Protein AF-A0A2D4J3Q6-F1 (afdb_monomer)

InterPro domains:
  IPR058856 ASCC3-like, N-terminal domain [PF26582] (4-109)

Secondary structure (DSSP, 8-state):
-----HHHHHHHHT-SS----GGGHHHHHHHHHHHHHHHHHT-SS-HHHHHHHHHHHS-HHHHHHHHHHHHHHHHHHHHHH-GGG-HHHHHHHHHHHHHHHTT-SS-S--

Structure (mmCIF, N/CA/C/O backbone):
data_AF-A0A2D4J3Q6-F1
#
_entry.id   AF-A0A2D4J3Q6-F1
#
loop_
_atom_site.group_PDB
_atom_site.id
_atom_site.type_symbol
_atom_site.label_atom_id
_atom_site.label_alt_id
_atom_site.label_comp_id
_atom_site.label_asym_id
_atom_site.label_entity_id
_atom_site.label_seq_id
_atom_site.pdbx_PDB_ins_code
_atom_site.Cartn_x
_atom_site.Cartn_y
_atom_site.Cartn_z
_atom_site.occupancy
_atom_site.B_iso_or_equiv
_atom_site.auth_seq_id
_atom_site.auth_comp_id
_atom_site.auth_asym_id
_atom_site.auth_atom_id
_atom_site.pdbx_PDB_model_num
ATOM 1 N N . MET A 1 1 ? 13.797 -13.763 -30.631 1.00 52.12 1 MET A N 1
ATOM 2 C CA . MET A 1 1 ? 12.840 -13.792 -31.764 1.00 52.12 1 MET A CA 1
ATOM 3 C C . MET A 1 1 ? 13.620 -13.971 -33.069 1.00 52.12 1 MET A C 1
ATOM 5 O O . MET A 1 1 ? 14.039 -12.976 -33.633 1.00 52.12 1 MET A O 1
ATOM 9 N N . ALA A 1 2 ? 13.887 -15.197 -33.530 1.00 64.31 2 ALA A N 1
ATOM 10 C CA . ALA A 1 2 ? 14.776 -15.431 -34.688 1.00 64.31 2 ALA A CA 1
ATOM 11 C C . ALA A 1 2 ? 14.151 -16.336 -35.766 1.00 64.31 2 ALA A C 1
ATOM 13 O O . ALA A 1 2 ? 14.836 -17.123 -36.409 1.00 64.31 2 ALA A O 1
ATOM 14 N N . LEU A 1 3 ? 12.830 -16.258 -35.946 1.00 79.19 3 LEU A N 1
ATOM 15 C CA . LEU A 1 3 ? 12.155 -16.969 -37.031 1.00 79.19 3 LEU A CA 1
ATOM 16 C C . LEU A 1 3 ? 12.108 -16.062 -38.268 1.00 79.19 3 LEU A C 1
ATOM 18 O O . LEU A 1 3 ? 11.685 -14.909 -38.136 1.00 79.19 3 LEU A O 1
ATOM 22 N N . PRO A 1 4 ? 12.502 -16.546 -39.459 1.00 78.31 4 PRO A N 1
ATOM 23 C CA . PRO A 1 4 ? 12.413 -15.761 -40.680 1.00 78.31 4 PRO A CA 1
ATOM 24 C C . PRO A 1 4 ? 10.938 -15.547 -41.035 1.00 78.31 4 PRO A C 1
ATOM 26 O O . PRO A 1 4 ? 10.230 -16.471 -41.432 1.00 78.31 4 PRO A O 1
ATOM 29 N N . ARG A 1 5 ? 10.451 -14.314 -40.858 1.00 81.19 5 ARG A N 1
ATOM 30 C CA . ARG A 1 5 ? 9.087 -13.912 -41.224 1.00 81.19 5 ARG A CA 1
ATOM 31 C C . ARG A 1 5 ? 9.151 -13.061 -42.484 1.00 81.19 5 ARG A C 1
ATOM 33 O O . ARG A 1 5 ? 9.890 -12.080 -42.518 1.00 81.19 5 ARG A O 1
ATOM 40 N N . LEU A 1 6 ? 8.322 -13.384 -43.478 1.00 78.75 6 LEU A N 1
ATOM 41 C CA . LEU A 1 6 ? 8.170 -12.591 -44.708 1.00 78.75 6 LEU A CA 1
ATOM 42 C C . LEU A 1 6 ? 7.896 -11.107 -44.399 1.00 78.75 6 LEU A C 1
ATOM 44 O O . LEU A 1 6 ? 8.461 -10.217 -45.029 1.00 78.75 6 LEU A O 1
ATOM 48 N N . THR A 1 7 ? 7.089 -10.846 -43.367 1.00 74.38 7 THR A N 1
ATOM 49 C CA . THR A 1 7 ? 6.779 -9.497 -42.871 1.00 74.38 7 THR A CA 1
ATOM 50 C C . THR A 1 7 ? 7.978 -8.781 -42.251 1.00 74.38 7 THR A C 1
ATOM 52 O O . THR A 1 7 ? 8.029 -7.557 -42.300 1.00 74.38 7 THR A O 1
ATOM 55 N N . GLY A 1 8 ? 8.948 -9.514 -41.695 1.00 73.12 8 GLY A N 1
ATOM 56 C CA . GLY A 1 8 ? 10.208 -8.953 -41.203 1.00 73.12 8 GLY A CA 1
ATOM 57 C C . GLY A 1 8 ? 11.106 -8.504 -42.353 1.00 73.12 8 GLY A C 1
ATOM 58 O O . GLY A 1 8 ? 11.572 -7.372 -42.351 1.00 73.12 8 GLY A O 1
ATOM 59 N N . ALA A 1 9 ? 11.257 -9.341 -43.384 1.00 77.69 9 ALA A N 1
ATOM 60 C CA . ALA A 1 9 ? 12.046 -8.999 -44.566 1.00 77.69 9 ALA A CA 1
ATOM 61 C C . ALA A 1 9 ? 11.472 -7.777 -45.308 1.00 77.69 9 ALA A C 1
ATOM 63 O O . ALA A 1 9 ? 12.195 -6.814 -45.544 1.00 77.69 9 ALA A O 1
ATOM 64 N N . LEU A 1 10 ? 10.162 -7.766 -45.605 1.00 72.44 10 LEU A N 1
ATOM 65 C CA . LEU A 1 10 ? 9.475 -6.625 -46.241 1.00 72.44 10 LEU A CA 1
ATOM 66 C C . LEU A 1 10 ? 9.669 -5.313 -45.464 1.00 72.44 10 LEU A C 1
ATOM 68 O O . LEU A 1 10 ? 9.863 -4.255 -46.060 1.00 72.44 10 LEU A O 1
ATOM 72 N N . ARG A 1 11 ? 9.648 -5.394 -44.130 1.00 73.19 11 ARG A N 1
ATOM 73 C CA . ARG A 1 11 ? 9.850 -4.254 -43.236 1.00 73.19 11 ARG A CA 1
ATOM 74 C C . ARG A 1 11 ? 11.286 -3.711 -43.301 1.00 73.19 11 ARG A C 1
ATOM 76 O O . ARG A 1 11 ? 11.452 -2.495 -43.350 1.00 73.19 11 ARG A O 1
ATOM 83 N N . SER A 1 12 ? 12.296 -4.583 -43.378 1.00 68.81 12 SER A N 1
ATOM 84 C CA . SER A 1 12 ? 13.707 -4.191 -43.534 1.00 68.81 12 SER A CA 1
ATOM 85 C C . SER A 1 12 ? 14.019 -3.603 -44.917 1.00 68.81 12 SER A C 1
ATOM 87 O O . SER A 1 12 ? 14.812 -2.672 -45.011 1.00 68.81 12 SER A O 1
ATOM 89 N N . PHE A 1 13 ? 13.380 -4.088 -45.989 1.00 74.44 13 PHE A N 1
ATOM 90 C CA . PHE A 1 13 ? 13.594 -3.559 -47.347 1.00 74.44 13 PHE A CA 1
ATOM 91 C C . PHE A 1 13 ? 13.032 -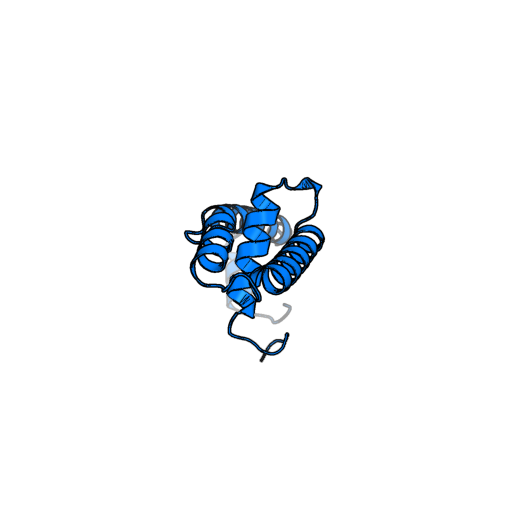2.148 -47.551 1.00 74.44 13 PHE A C 1
ATOM 93 O O . PHE A 1 13 ? 13.580 -1.378 -48.334 1.00 74.44 13 PHE A O 1
ATOM 100 N N . SER A 1 14 ? 11.935 -1.802 -46.874 1.00 66.19 14 SER A N 1
ATOM 101 C CA . SER A 1 14 ? 11.253 -0.527 -47.105 1.00 66.19 14 SER A CA 1
ATOM 102 C C . SER A 1 14 ? 11.888 0.662 -46.376 1.00 66.19 14 SER A C 1
ATOM 104 O O . SER A 1 14 ? 11.485 1.788 -46.643 1.00 66.19 14 SER A O 1
ATOM 106 N N . ASN A 1 15 ? 12.819 0.458 -45.437 1.00 55.22 15 ASN A N 1
ATOM 107 C CA . ASN A 1 15 ? 13.371 1.507 -44.558 1.00 55.22 15 ASN A CA 1
ATOM 108 C C . ASN A 1 15 ? 12.317 2.359 -43.797 1.00 55.22 15 ASN A C 1
ATOM 110 O O . ASN A 1 15 ? 12.659 3.374 -43.196 1.00 55.22 15 ASN A O 1
ATOM 114 N N . VAL A 1 16 ? 11.036 1.962 -43.807 1.00 55.66 16 VAL A N 1
ATOM 115 C CA . VAL A 1 16 ? 9.905 2.718 -43.224 1.00 55.66 16 VAL A CA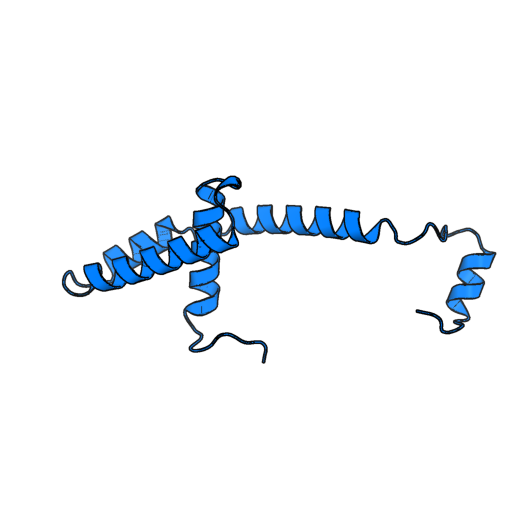 1
ATOM 116 C C . VAL A 1 16 ? 9.763 2.477 -41.719 1.00 55.66 16 VAL A C 1
ATOM 118 O O . VAL A 1 16 ? 9.153 3.274 -41.016 1.00 55.66 16 VAL A O 1
ATOM 121 N N . THR A 1 17 ? 10.393 1.438 -41.181 1.00 55.84 17 THR A N 1
ATOM 122 C CA . THR A 1 17 ? 10.590 1.317 -39.735 1.00 55.84 17 THR A CA 1
ATOM 123 C C . THR A 1 17 ? 12.045 0.994 -39.503 1.00 55.84 17 THR A C 1
ATOM 125 O O . THR A 1 17 ? 12.510 -0.089 -39.872 1.00 55.84 17 THR A O 1
ATOM 128 N N . LYS A 1 18 ? 12.760 1.952 -38.924 1.00 58.59 18 LYS A N 1
ATOM 129 C CA . LYS A 1 18 ? 14.122 1.739 -38.481 1.00 58.59 18 LYS A CA 1
ATOM 130 C C . LYS A 1 18 ? 14.109 0.560 -37.519 1.00 58.59 18 LYS A C 1
ATOM 132 O O . LYS A 1 18 ? 13.393 0.568 -36.523 1.00 58.59 18 LYS A O 1
ATOM 137 N N . GLN A 1 19 ? 14.890 -0.457 -37.839 1.00 55.78 19 GLN A N 1
ATOM 138 C CA . GLN A 1 19 ? 15.299 -1.479 -36.890 1.00 55.78 19 GLN A CA 1
ATOM 139 C C . GLN A 1 19 ? 16.337 -0.840 -35.950 1.00 55.78 19 GLN A C 1
ATOM 141 O O . GLN A 1 19 ? 17.469 -1.295 -35.868 1.00 55.78 19 GLN A O 1
ATOM 146 N N . GLU A 1 20 ? 15.989 0.299 -35.342 1.00 54.91 20 GLU A N 1
ATOM 147 C CA . GLU A 1 20 ? 16.689 0.787 -34.164 1.00 54.91 20 GLU A CA 1
ATOM 148 C C . GLU A 1 20 ? 16.389 -0.266 -33.102 1.00 54.91 20 GLU A C 1
ATOM 150 O O . GLU A 1 20 ? 15.233 -0.648 -32.895 1.00 54.91 20 GLU A O 1
ATOM 155 N N . ASP A 1 21 ? 17.453 -0.860 -32.568 1.00 55.59 21 ASP A N 1
ATOM 156 C CA . ASP A 1 21 ? 17.366 -1.888 -31.549 1.00 55.59 21 ASP A CA 1
ATOM 157 C C . ASP A 1 21 ? 16.341 -1.461 -30.499 1.00 55.59 21 ASP A C 1
ATOM 159 O O . ASP A 1 21 ? 16.374 -0.329 -30.016 1.00 55.59 21 ASP A O 1
ATOM 163 N N . TYR A 1 22 ? 15.455 -2.379 -30.109 1.00 54.16 22 TYR A N 1
ATOM 164 C CA . TYR A 1 22 ? 14.505 -2.222 -29.001 1.00 54.16 22 TYR A CA 1
ATOM 165 C C . TYR A 1 22 ? 15.214 -2.041 -27.634 1.00 54.16 22 TYR A C 1
ATOM 167 O O . TYR A 1 22 ? 14.691 -2.402 -26.591 1.00 54.16 22 TYR A O 1
ATOM 175 N N . SER A 1 23 ? 16.409 -1.450 -27.613 1.00 54.16 23 SER A N 1
ATOM 176 C CA . SER A 1 23 ? 17.054 -0.824 -26.464 1.00 54.16 23 SER A CA 1
ATOM 177 C C . SER A 1 23 ? 16.156 0.228 -25.791 1.00 54.16 23 SER A C 1
ATOM 179 O O . SER A 1 23 ? 16.390 0.578 -24.639 1.00 54.16 23 SER A O 1
ATOM 181 N N . GLU A 1 24 ? 15.128 0.720 -26.488 1.00 53.62 24 GLU A N 1
ATOM 182 C CA . GLU A 1 24 ? 14.074 1.601 -25.965 1.00 53.62 24 GLU A CA 1
ATOM 183 C C . GLU A 1 24 ? 13.044 0.865 -25.075 1.00 53.62 24 GLU A C 1
ATOM 185 O O . GLU A 1 24 ? 12.293 1.504 -24.344 1.00 53.62 24 GLU A O 1
ATOM 190 N N . GLU A 1 25 ? 13.036 -0.477 -25.051 1.00 58.53 25 GLU A N 1
ATOM 191 C CA . GLU A 1 25 ? 12.091 -1.281 -24.258 1.00 58.53 25 GLU A CA 1
ATOM 192 C C . GLU A 1 25 ? 12.235 -1.028 -22.747 1.00 58.53 25 GLU A C 1
ATOM 194 O O . GLU A 1 25 ? 11.239 -0.947 -22.032 1.00 58.53 25 GLU A O 1
ATOM 199 N N . SER A 1 26 ? 13.455 -0.829 -22.231 1.00 56.78 26 SER A N 1
ATOM 200 C CA . SER A 1 26 ? 13.652 -0.532 -20.805 1.00 56.78 26 SER A CA 1
ATOM 201 C C . SER A 1 26 ? 13.215 0.880 -20.410 1.00 56.78 26 SER A C 1
ATOM 203 O O . SER A 1 26 ? 12.727 1.063 -19.294 1.00 56.78 26 SER A O 1
ATOM 205 N N . ALA A 1 27 ? 13.378 1.865 -21.300 1.00 59.59 27 ALA A N 1
ATOM 206 C CA . ALA A 1 27 ? 12.936 3.238 -21.055 1.00 59.59 27 ALA A CA 1
ATOM 207 C C . ALA A 1 27 ? 11.401 3.312 -21.078 1.00 59.59 27 ALA A C 1
ATOM 209 O O . ALA A 1 27 ? 10.802 3.762 -20.106 1.00 59.59 27 ALA A O 1
ATOM 210 N N . ASP A 1 28 ? 10.772 2.706 -22.089 1.00 66.81 28 ASP A N 1
ATOM 211 C CA . ASP A 1 28 ? 9.312 2.585 -22.207 1.00 66.81 28 ASP A CA 1
ATOM 212 C C . ASP A 1 28 ? 8.689 1.842 -21.007 1.00 66.81 28 ASP A C 1
ATOM 214 O O . ASP A 1 28 ? 7.689 2.275 -20.434 1.00 66.81 28 ASP A O 1
ATOM 218 N N . ILE A 1 29 ? 9.303 0.747 -20.538 1.00 73.06 29 ILE A N 1
ATOM 219 C CA . ILE A 1 29 ? 8.836 0.049 -19.328 1.00 73.06 29 ILE A CA 1
ATOM 220 C C . ILE A 1 29 ? 8.972 0.931 -18.077 1.00 73.06 29 ILE A C 1
ATOM 222 O O . ILE A 1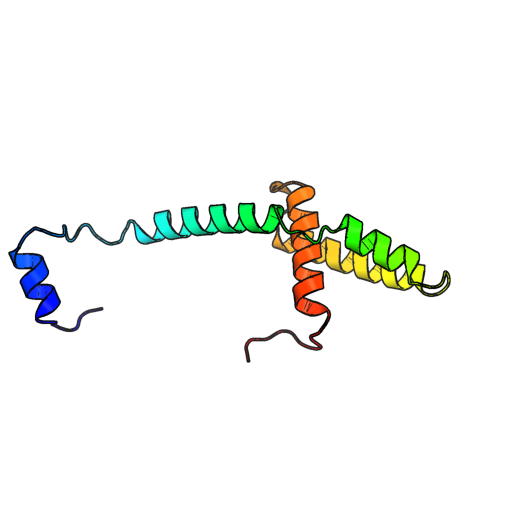 29 ? 8.129 0.847 -17.182 1.00 73.06 29 ILE A O 1
ATOM 226 N N . THR A 1 30 ? 10.020 1.750 -17.981 1.00 75.19 30 THR A N 1
ATOM 227 C CA . THR A 1 30 ? 10.245 2.630 -16.824 1.00 75.19 30 THR A CA 1
ATOM 228 C C . THR A 1 30 ? 9.212 3.752 -16.787 1.00 75.19 30 THR A C 1
ATOM 230 O O . THR A 1 30 ? 8.585 3.960 -15.748 1.00 75.19 30 THR A O 1
ATOM 233 N N . ASP A 1 31 ? 8.944 4.378 -17.931 1.00 75.06 31 ASP A N 1
ATOM 234 C CA . ASP A 1 31 ? 7.923 5.416 -18.056 1.00 75.06 31 ASP A CA 1
ATOM 235 C C . ASP A 1 31 ? 6.528 4.853 -17.753 1.00 75.06 31 ASP A C 1
ATOM 237 O O . ASP A 1 31 ? 5.792 5.405 -16.933 1.00 75.06 31 ASP A O 1
ATOM 241 N N . LYS A 1 32 ? 6.200 3.671 -18.296 1.00 77.69 32 LYS A N 1
ATOM 242 C CA . LYS A 1 32 ? 4.952 2.956 -17.977 1.00 77.69 32 LYS A CA 1
ATOM 243 C C . LYS A 1 32 ? 4.807 2.653 -16.487 1.00 77.69 32 LYS A C 1
ATOM 245 O O . LYS A 1 32 ? 3.709 2.775 -15.943 1.00 77.69 32 LYS A O 1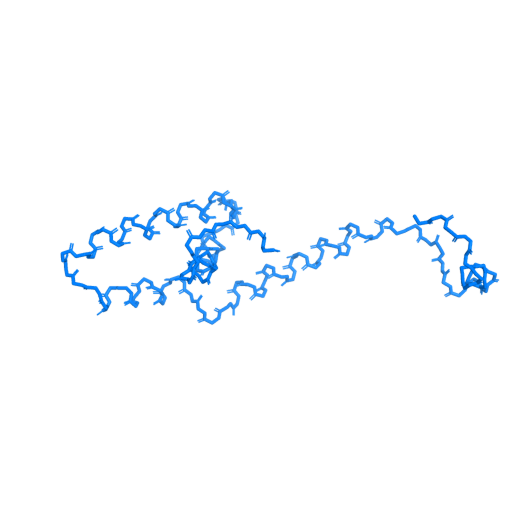
ATOM 250 N N . ARG A 1 33 ? 5.888 2.245 -15.813 1.00 78.38 33 ARG A N 1
ATOM 251 C CA . ARG A 1 33 ? 5.885 1.991 -14.360 1.00 78.38 33 ARG A CA 1
ATOM 252 C C . ARG A 1 33 ? 5.629 3.270 -13.566 1.00 78.38 33 ARG A C 1
ATOM 254 O O . ARG A 1 33 ? 4.850 3.221 -12.618 1.00 78.38 33 ARG A O 1
ATOM 261 N N . SER A 1 34 ? 6.221 4.390 -13.980 1.00 74.12 34 SER A N 1
ATOM 262 C CA . SER A 1 34 ? 6.002 5.699 -13.355 1.00 74.12 34 SER A CA 1
ATOM 263 C C . SER A 1 34 ? 4.537 6.136 -13.462 1.00 74.12 34 SER A C 1
ATOM 265 O O . SER A 1 34 ? 3.902 6.447 -12.457 1.00 74.12 34 SER A O 1
ATOM 267 N N . THR A 1 35 ? 3.939 6.051 -14.656 1.00 76.12 35 THR A N 1
ATOM 268 C CA . THR A 1 35 ? 2.522 6.412 -14.851 1.00 76.12 35 THR A CA 1
ATOM 269 C C . THR A 1 35 ? 1.577 5.543 -14.014 1.00 76.12 35 THR A C 1
ATOM 271 O O . THR A 1 35 ? 0.586 6.034 -13.477 1.00 76.12 35 THR A O 1
ATOM 274 N N . LEU A 1 36 ? 1.875 4.249 -13.864 1.00 74.56 36 LEU A N 1
ATOM 275 C CA . LEU A 1 36 ? 1.080 3.355 -13.016 1.00 74.56 36 LEU A CA 1
ATOM 276 C C . LEU A 1 36 ? 1.165 3.725 -11.531 1.00 74.56 36 LEU A C 1
ATOM 278 O O . LEU A 1 36 ? 0.155 3.642 -10.834 1.0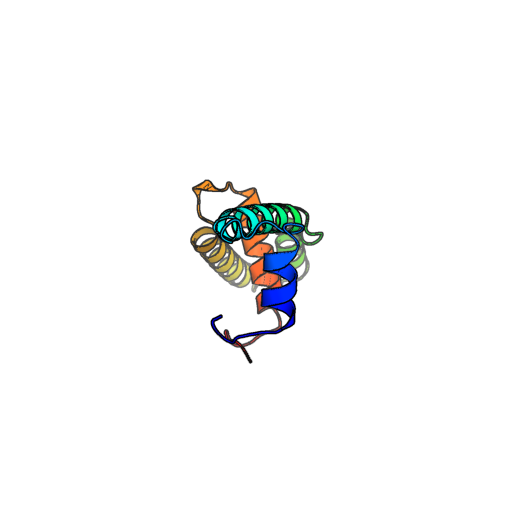0 74.56 36 LEU A O 1
ATOM 282 N N . GLN A 1 37 ? 2.338 4.144 -11.047 1.00 70.69 37 GLN A N 1
ATOM 283 C CA . GLN A 1 37 ? 2.497 4.632 -9.677 1.00 70.69 37 GLN A CA 1
ATOM 284 C C . GLN A 1 37 ? 1.617 5.862 -9.431 1.00 70.69 37 GLN A C 1
ATOM 286 O O . GLN A 1 37 ? 0.877 5.894 -8.450 1.00 70.69 37 GLN A O 1
ATOM 291 N N . GLU A 1 38 ? 1.632 6.834 -10.344 1.00 74.19 38 GLU A N 1
ATOM 292 C CA . GLU A 1 38 ? 0.790 8.032 -10.247 1.00 74.19 38 GLU A CA 1
ATOM 293 C C . GLU A 1 38 ? -0.706 7.690 -10.242 1.00 74.19 38 GLU A C 1
ATOM 295 O O . GLU A 1 38 ? -1.472 8.226 -9.441 1.00 74.19 38 GLU A O 1
ATOM 300 N N . GLN A 1 39 ? -1.144 6.763 -11.098 1.00 72.44 39 GLN A N 1
ATOM 301 C CA . GLN A 1 39 ? -2.535 6.302 -11.110 1.00 72.44 39 GLN A CA 1
ATOM 302 C C . GLN A 1 39 ? -2.933 5.611 -9.802 1.00 72.44 39 GLN A C 1
ATOM 304 O O . GLN A 1 39 ? -4.060 5.783 -9.339 1.00 72.44 39 GLN A O 1
ATOM 309 N N . LEU A 1 40 ? -2.020 4.850 -9.195 1.00 68.00 40 LEU A N 1
ATOM 310 C CA . LEU A 1 40 ? -2.270 4.165 -7.931 1.00 68.00 40 LEU A CA 1
ATOM 311 C C . LEU A 1 40 ? -2.387 5.150 -6.760 1.00 68.00 40 LEU A C 1
ATOM 313 O O . LEU A 1 40 ? -3.271 4.988 -5.919 1.00 68.00 40 LEU A O 1
ATOM 317 N N . CYS A 1 41 ? -1.552 6.193 -6.734 1.00 64.62 41 CYS A N 1
ATOM 318 C CA . CYS A 1 41 ? -1.649 7.277 -5.751 1.00 64.62 41 CYS A CA 1
ATOM 319 C C . CYS A 1 41 ? -2.999 8.011 -5.826 1.00 64.62 41 CYS A C 1
ATOM 321 O O . CYS A 1 41 ? -3.513 8.472 -4.811 1.00 64.62 41 CYS A O 1
ATOM 323 N N . ASN A 1 42 ? -3.613 8.064 -7.011 1.00 67.56 42 ASN A N 1
ATOM 324 C CA . ASN A 1 42 ? -4.905 8.712 -7.245 1.00 67.56 42 ASN A CA 1
ATOM 325 C C . ASN A 1 42 ? -6.121 7.796 -7.003 1.00 67.56 42 ASN A C 1
ATOM 327 O O . ASN A 1 42 ? -7.217 8.091 -7.480 1.00 67.56 42 ASN A O 1
ATOM 331 N N . SER A 1 43 ? -5.962 6.667 -6.305 1.00 69.44 43 SER A N 1
ATOM 332 C CA . SER A 1 43 ? -7.077 5.738 -6.099 1.00 69.44 43 SER A CA 1
ATOM 333 C C . SER A 1 43 ? -8.162 6.301 -5.165 1.00 69.44 43 SER A C 1
ATOM 335 O O . SER A 1 43 ? -7.877 6.941 -4.153 1.00 69.44 43 SER A O 1
ATOM 337 N N . ASP A 1 44 ? -9.429 5.996 -5.464 1.00 72.62 44 ASP A N 1
ATOM 338 C CA . ASP A 1 44 ? -10.585 6.464 -4.681 1.00 72.62 44 ASP A CA 1
ATOM 339 C C . ASP A 1 44 ? -10.607 5.944 -3.230 1.00 72.62 44 ASP A C 1
ATOM 341 O O . ASP A 1 44 ? -11.248 6.539 -2.349 1.00 72.62 44 ASP A O 1
ATOM 345 N N . LEU A 1 45 ? -9.925 4.823 -2.970 1.00 79.12 45 LEU A N 1
ATOM 346 C CA . LEU A 1 45 ? -9.845 4.171 -1.667 1.00 79.12 45 LEU A CA 1
ATOM 347 C C . LEU A 1 45 ? -8.513 4.519 -0.994 1.00 79.12 45 LEU A C 1
ATOM 349 O O . LEU A 1 45 ? -7.481 3.932 -1.302 1.00 79.12 45 LEU A O 1
ATOM 353 N N . THR A 1 46 ? -8.553 5.451 -0.045 1.00 87.81 46 THR A N 1
ATOM 354 C CA . THR A 1 46 ? -7.368 5.884 0.701 1.00 87.81 46 THR A CA 1
ATOM 355 C C . THR A 1 46 ? -7.223 5.139 2.024 1.00 87.81 46 THR A C 1
ATOM 357 O O . THR A 1 46 ? -8.211 4.693 2.616 1.00 87.81 46 THR A O 1
ATOM 360 N N . TRP A 1 47 ? -5.995 5.073 2.541 1.00 91.06 47 TRP A N 1
ATOM 361 C CA . TRP A 1 47 ? -5.689 4.394 3.804 1.00 91.06 47 TRP A CA 1
ATOM 362 C C . TRP A 1 47 ? -6.500 4.973 4.960 1.00 91.06 47 TRP A C 1
ATOM 364 O O . TRP A 1 47 ? -7.078 4.241 5.758 1.00 91.06 47 TRP A O 1
ATOM 374 N N . LYS A 1 48 ? -6.642 6.301 4.980 1.00 90.12 48 LYS A N 1
ATOM 375 C CA . LYS A 1 48 ? -7.467 7.021 5.955 1.00 90.12 48 LYS A CA 1
ATOM 376 C C . LYS A 1 48 ? -8.922 6.550 5.929 1.00 90.12 48 LYS A C 1
ATOM 378 O O . LYS A 1 48 ? -9.469 6.280 6.989 1.00 90.12 48 LYS A O 1
ATOM 383 N N . LYS A 1 49 ? -9.526 6.368 4.745 1.00 90.50 49 LYS A N 1
ATOM 384 C CA . LYS A 1 49 ? -10.897 5.837 4.627 1.00 90.50 49 LYS A CA 1
ATOM 385 C C . LYS A 1 49 ? -11.008 4.413 5.178 1.00 90.50 49 LYS A C 1
ATOM 387 O O . LYS A 1 49 ? -12.013 4.098 5.802 1.00 90.50 49 LYS A O 1
ATOM 392 N N . ILE A 1 50 ? -9.989 3.574 4.976 1.00 89.69 50 ILE A N 1
ATOM 393 C CA . ILE A 1 50 ? -9.958 2.201 5.506 1.00 89.69 50 ILE A CA 1
ATOM 394 C C . ILE A 1 50 ? -9.869 2.217 7.036 1.00 89.69 50 ILE A C 1
ATOM 396 O O . ILE A 1 50 ? -10.649 1.537 7.695 1.00 89.69 50 ILE A O 1
ATOM 400 N N . VAL A 1 51 ? -8.963 3.016 7.607 1.00 89.69 51 VAL A N 1
ATOM 401 C CA . VAL A 1 51 ? -8.810 3.127 9.067 1.00 89.69 51 VAL A CA 1
ATOM 402 C C . VAL A 1 51 ? -10.086 3.676 9.706 1.00 89.69 51 VAL A C 1
ATOM 404 O O . VAL A 1 51 ? -10.581 3.080 10.656 1.00 89.69 51 VAL A O 1
ATOM 407 N N . THR A 1 52 ? -10.674 4.740 9.146 1.00 90.94 52 THR A N 1
ATOM 408 C CA . THR A 1 52 ? -11.953 5.286 9.627 1.00 90.94 52 THR A CA 1
ATOM 409 C C . THR A 1 52 ? -13.075 4.254 9.538 1.00 90.94 52 THR A C 1
ATOM 411 O O . THR A 1 52 ? -13.811 4.076 10.502 1.00 90.94 52 THR A O 1
ATOM 414 N N . PHE A 1 53 ? -13.172 3.514 8.430 1.00 90.00 53 PHE A N 1
ATOM 415 C CA . PHE A 1 53 ? -14.155 2.441 8.289 1.00 90.00 53 PHE A CA 1
ATOM 416 C C . PHE A 1 53 ? -13.990 1.366 9.370 1.00 90.00 53 PHE A C 1
ATOM 418 O O . PHE A 1 53 ? -14.977 0.923 9.956 1.00 90.00 53 PHE A O 1
ATOM 425 N N . VAL A 1 54 ? -12.755 0.956 9.663 1.00 88.12 54 VAL A N 1
ATOM 426 C CA . VAL A 1 54 ? -12.477 -0.018 10.724 1.00 88.12 54 VAL A CA 1
ATOM 427 C C . VAL A 1 54 ? -12.861 0.539 12.092 1.00 88.12 54 VAL A C 1
ATOM 429 O O . VAL A 1 54 ? -13.545 -0.154 12.844 1.00 88.12 54 VAL A O 1
ATOM 432 N N . ASP A 1 55 ? -12.484 1.780 12.403 1.00 87.12 55 ASP A N 1
ATOM 433 C CA . ASP A 1 55 ? -12.808 2.425 13.680 1.00 87.12 55 ASP A CA 1
ATOM 434 C C . ASP A 1 55 ? -14.326 2.576 13.894 1.00 87.12 55 ASP A C 1
ATOM 436 O O . ASP A 1 55 ? -14.801 2.456 15.022 1.00 87.12 55 ASP A O 1
ATOM 440 N N . GLU A 1 56 ? -15.101 2.795 12.827 1.00 88.62 56 GLU A N 1
ATOM 441 C CA . GLU A 1 56 ? -16.565 2.910 12.882 1.00 88.62 56 GLU A CA 1
ATOM 442 C C . GLU A 1 56 ? -17.287 1.557 13.009 1.00 88.62 56 GLU A C 1
ATOM 444 O O . GLU A 1 56 ? -18.375 1.495 13.582 1.00 88.62 56 GLU A O 1
ATOM 449 N N . ASN A 1 57 ? -16.706 0.474 12.480 1.00 86.00 57 ASN A N 1
ATOM 450 C CA . ASN A 1 57 ? -17.376 -0.829 12.364 1.00 86.00 57 ASN A CA 1
ATOM 451 C C . ASN A 1 57 ? -16.875 -1.892 13.358 1.00 86.00 57 ASN A C 1
ATOM 453 O O . ASN A 1 57 ? -17.465 -2.971 13.432 1.00 86.00 57 ASN A O 1
ATOM 457 N N . THR A 1 58 ? -15.816 -1.627 14.130 1.00 83.00 58 THR A N 1
ATOM 458 C CA . THR A 1 58 ? -15.276 -2.584 15.114 1.00 83.00 58 THR A CA 1
ATOM 459 C C . THR A 1 58 ? -15.646 -2.231 16.553 1.00 83.00 58 THR A C 1
ATOM 461 O O . THR A 1 58 ? -15.696 -1.072 16.958 1.00 83.00 58 THR A O 1
ATOM 464 N N . SER A 1 59 ? -15.921 -3.257 17.365 1.00 81.31 59 SER A N 1
ATOM 465 C CA . SER A 1 59 ? -16.151 -3.083 18.800 1.00 81.31 59 SER A CA 1
ATOM 466 C C . SER A 1 59 ? -14.835 -2.767 19.520 1.00 81.31 59 SER A C 1
ATOM 468 O O . SER A 1 59 ? -13.765 -3.213 19.106 1.00 81.31 59 SER A O 1
ATOM 470 N N . LYS A 1 60 ? -14.901 -2.048 20.650 1.00 78.00 60 LYS A N 1
ATOM 471 C CA . LYS A 1 60 ? -13.715 -1.643 21.437 1.00 78.00 60 LYS A CA 1
ATOM 472 C C . LYS A 1 60 ? -12.799 -2.809 21.833 1.00 78.00 60 LYS A C 1
ATOM 474 O O . LYS A 1 60 ? -11.602 -2.613 22.008 1.00 78.00 60 LYS A O 1
ATOM 479 N N . GLU A 1 61 ? -13.362 -4.007 21.976 1.00 75.50 61 GLU A N 1
ATOM 480 C CA . GLU A 1 61 ? -12.632 -5.233 22.314 1.00 75.50 61 GLU A CA 1
ATOM 481 C C . GLU A 1 61 ? -11.791 -5.753 21.139 1.00 75.50 61 GLU A C 1
ATOM 483 O O . GLU A 1 61 ? -10.693 -6.262 21.343 1.00 75.50 61 GLU A O 1
ATOM 488 N N . GLN A 1 62 ? -12.274 -5.587 19.904 1.00 79.56 62 GLN A N 1
ATOM 489 C C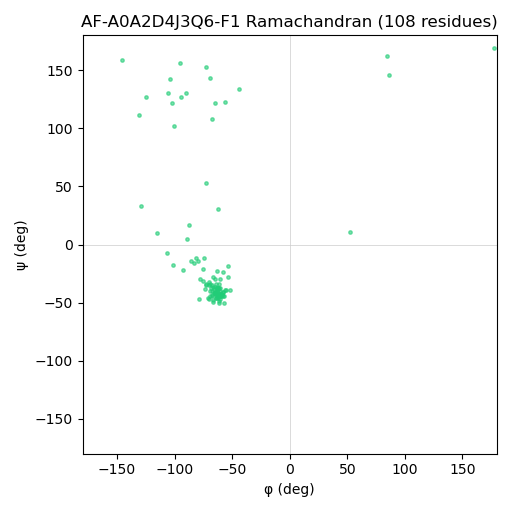A . GLN A 1 62 ? -11.584 -6.034 18.690 1.00 79.56 62 GLN A CA 1
ATOM 490 C C . GLN A 1 62 ? -10.705 -4.943 18.075 1.00 79.56 62 GLN A C 1
ATOM 492 O O . GLN A 1 62 ? -9.739 -5.250 17.379 1.00 79.56 62 GLN A O 1
ATOM 497 N N . GLN A 1 63 ? -10.987 -3.677 18.381 1.00 80.31 63 GLN A N 1
ATOM 498 C CA . GLN A 1 63 ? -10.297 -2.522 17.818 1.00 80.31 63 GLN A CA 1
ATOM 499 C C . GLN A 1 63 ? -8.776 -2.578 18.039 1.00 80.31 63 GLN A C 1
ATOM 501 O O . GLN A 1 63 ? -8.018 -2.265 17.126 1.00 80.31 63 GLN A O 1
ATOM 506 N N . GLN A 1 64 ? -8.309 -3.041 19.208 1.00 82.44 64 GLN A N 1
ATOM 507 C CA . GLN A 1 64 ? -6.871 -3.204 19.476 1.00 82.44 64 GLN A CA 1
ATOM 508 C C . GLN A 1 64 ? -6.212 -4.275 18.598 1.00 82.44 64 GLN A C 1
ATOM 510 O O . GLN A 1 64 ? -5.108 -4.054 18.101 1.00 82.44 64 GLN A O 1
ATOM 515 N N . SER A 1 65 ? -6.881 -5.414 18.397 1.00 87.50 65 SER A N 1
ATOM 516 C CA . SER A 1 65 ? -6.367 -6.497 17.552 1.00 87.50 65 SER A CA 1
ATOM 517 C C . SER A 1 65 ? -6.303 -6.048 16.096 1.00 87.50 65 SER A C 1
ATOM 519 O O . SER A 1 65 ? -5.251 -6.139 15.471 1.00 87.50 65 SER A O 1
ATOM 521 N N . VAL A 1 66 ? -7.395 -5.467 15.590 1.00 88.44 66 VAL A N 1
ATOM 522 C CA . VAL A 1 66 ? -7.485 -5.036 14.190 1.00 88.44 66 VAL A CA 1
ATOM 523 C C . VAL A 1 66 ? -6.515 -3.886 13.898 1.00 88.44 66 VAL A C 1
ATOM 525 O O . VAL A 1 66 ? -5.888 -3.871 12.842 1.00 88.44 66 VAL A O 1
ATOM 528 N N . HIS A 1 67 ? -6.297 -2.954 14.835 1.00 88.12 67 HIS A N 1
ATOM 529 C CA . HIS A 1 67 ? -5.233 -1.947 14.691 1.00 88.12 67 HIS A CA 1
ATOM 530 C C . HIS A 1 67 ? -3.831 -2.565 14.669 1.00 88.12 67 HIS A C 1
ATOM 532 O O . HIS A 1 67 ? -2.953 -2.057 13.972 1.00 88.12 67 HIS A O 1
ATOM 538 N N . GLY A 1 68 ? -3.602 -3.654 15.408 1.00 90.75 68 GLY A N 1
ATOM 539 C CA . GLY A 1 68 ? -2.358 -4.424 15.339 1.00 90.75 68 GLY A CA 1
ATOM 540 C C . GLY A 1 68 ? -2.122 -5.013 13.945 1.00 90.75 68 GLY A C 1
ATOM 54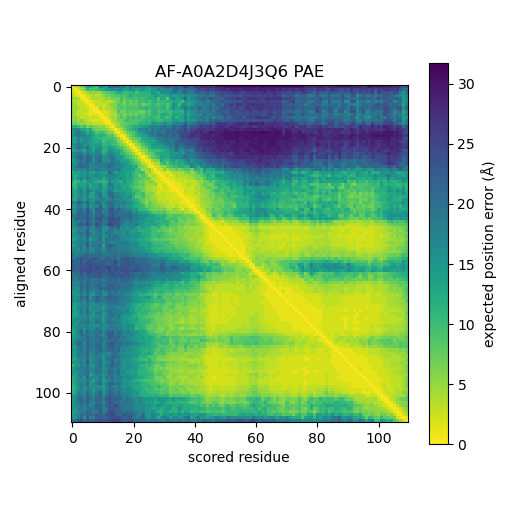1 O O . GLY A 1 68 ? -1.029 -4.871 13.385 1.00 90.75 68 GLY A O 1
ATOM 542 N N . ASP A 1 69 ? -3.167 -5.582 13.348 1.00 91.06 69 ASP A N 1
ATOM 543 C CA . ASP A 1 69 ? -3.120 -6.141 11.995 1.00 91.06 69 ASP A CA 1
ATOM 544 C C . ASP A 1 69 ? -2.933 -5.044 10.938 1.00 91.06 69 ASP A C 1
ATOM 546 O O . ASP A 1 69 ? -2.066 -5.161 10.070 1.00 91.06 69 ASP A O 1
ATOM 550 N N . LEU A 1 70 ? -3.650 -3.919 11.056 1.00 91.62 70 LEU A N 1
ATOM 551 C CA . LEU A 1 70 ? -3.481 -2.750 10.185 1.00 91.62 70 LEU A CA 1
ATOM 552 C C . LEU A 1 70 ? -2.064 -2.171 10.263 1.00 91.62 70 LEU A C 1
ATOM 554 O O . LEU A 1 70 ? -1.494 -1.805 9.237 1.00 91.62 70 LEU A O 1
ATOM 558 N N . ARG A 1 71 ? -1.456 -2.115 11.456 1.00 93.19 71 ARG A N 1
ATOM 559 C CA . ARG A 1 71 ? -0.052 -1.697 11.617 1.00 93.19 71 ARG A CA 1
ATOM 560 C C . ARG A 1 71 ? 0.911 -2.662 10.945 1.00 93.19 71 ARG A C 1
ATOM 562 O O . ARG A 1 71 ? 1.874 -2.220 10.321 1.00 93.19 71 ARG A O 1
ATOM 569 N N . THR A 1 72 ? 0.656 -3.961 11.060 1.00 93.88 72 THR A N 1
ATOM 570 C CA . THR A 1 72 ? 1.466 -4.993 10.404 1.00 93.88 72 THR A CA 1
ATOM 571 C C . THR A 1 72 ? 1.369 -4.867 8.884 1.00 93.88 72 THR A C 1
ATOM 573 O O . THR A 1 72 ? 2.392 -4.864 8.199 1.00 93.88 72 THR A O 1
ATOM 576 N N . LEU A 1 73 ? 0.161 -4.653 8.359 1.00 93.44 73 LEU A N 1
ATOM 577 C CA . LEU A 1 73 ? -0.083 -4.414 6.939 1.00 93.44 73 LEU A CA 1
ATOM 578 C C . LEU A 1 73 ? 0.612 -3.140 6.442 1.00 93.44 73 LEU A C 1
ATOM 580 O O . LEU A 1 73 ? 1.261 -3.151 5.398 1.00 93.44 73 LEU A O 1
ATOM 584 N N . PHE A 1 74 ? 0.534 -2.057 7.215 1.00 94.00 74 PHE A N 1
ATOM 585 C CA . PHE A 1 74 ? 1.218 -0.804 6.905 1.00 94.00 74 PHE A CA 1
ATOM 586 C C . PHE A 1 74 ? 2.742 -0.974 6.901 1.00 94.00 74 PHE A C 1
ATOM 588 O O . PHE A 1 74 ? 3.436 -0.452 6.030 1.00 94.00 74 PHE A O 1
ATOM 595 N N . HIS A 1 75 ? 3.282 -1.751 7.842 1.00 94.75 75 HIS A N 1
ATOM 596 C CA . HIS A 1 75 ? 4.706 -2.063 7.868 1.00 94.75 75 HIS A CA 1
ATOM 597 C C . HIS A 1 75 ? 5.137 -2.885 6.646 1.00 94.75 75 HIS A C 1
ATOM 599 O O . HIS A 1 75 ? 6.167 -2.583 6.045 1.00 94.75 75 HIS A O 1
ATOM 605 N N . ALA A 1 76 ? 4.337 -3.872 6.231 1.00 94.06 76 ALA A N 1
ATOM 606 C CA . ALA A 1 76 ? 4.586 -4.631 5.007 1.00 94.06 76 ALA A CA 1
ATOM 607 C C . ALA A 1 76 ? 4.562 -3.724 3.764 1.00 94.06 76 ALA A C 1
ATOM 609 O O . ALA A 1 76 ? 5.465 -3.793 2.931 1.00 94.06 76 ALA A O 1
ATOM 610 N N . ALA A 1 77 ? 3.592 -2.808 3.675 1.00 94.25 77 ALA A N 1
ATOM 611 C CA . ALA A 1 77 ? 3.550 -1.804 2.615 1.00 94.25 77 ALA A CA 1
ATOM 612 C C . ALA A 1 77 ? 4.814 -0.939 2.603 1.00 94.25 77 ALA A C 1
ATOM 614 O O . ALA A 1 77 ? 5.407 -0.743 1.548 1.00 94.25 77 ALA A O 1
ATOM 615 N N . LYS A 1 78 ? 5.284 -0.491 3.771 1.00 95.00 78 LYS A N 1
ATOM 616 C CA . LYS A 1 78 ? 6.523 0.285 3.899 1.00 95.00 78 LYS A CA 1
ATOM 617 C C . LYS A 1 78 ? 7.756 -0.482 3.414 1.00 95.00 78 LYS A C 1
ATOM 619 O O . LYS A 1 78 ? 8.636 0.124 2.810 1.00 95.00 78 LYS A O 1
ATOM 624 N N . GLN A 1 79 ? 7.828 -1.790 3.659 1.00 94.50 79 GLN A N 1
ATOM 625 C CA . GLN A 1 79 ? 8.931 -2.626 3.170 1.00 94.50 79 GLN A CA 1
ATOM 626 C C . GLN A 1 79 ? 8.906 -2.808 1.645 1.00 94.50 79 GLN A C 1
ATOM 628 O O . GLN A 1 79 ? 9.967 -2.880 1.035 1.00 94.50 79 GLN A O 1
ATOM 633 N N . ILE A 1 80 ? 7.719 -2.871 1.034 1.00 92.62 80 ILE A N 1
ATOM 634 C CA . ILE A 1 80 ? 7.558 -3.035 -0.420 1.00 92.62 80 ILE A CA 1
ATOM 635 C C . ILE A 1 80 ? 7.778 -1.712 -1.153 1.00 92.62 80 ILE A C 1
ATOM 637 O O . ILE A 1 80 ? 8.472 -1.671 -2.164 1.00 92.62 80 ILE A O 1
ATOM 641 N N . VAL A 1 81 ? 7.153 -0.644 -0.658 1.00 91.31 81 VAL A N 1
ATOM 642 C CA . VAL A 1 81 ? 7.186 0.680 -1.282 1.00 91.31 81 VAL A CA 1
ATOM 643 C C . VAL A 1 81 ? 8.531 1.358 -1.055 1.00 91.31 81 VAL A C 1
ATOM 645 O O . VAL A 1 81 ? 8.957 2.104 -1.920 1.00 91.31 81 VAL A O 1
ATOM 648 N N . GLY A 1 82 ? 9.213 1.102 0.061 1.00 90.88 82 GLY A N 1
ATOM 649 C CA . GLY A 1 82 ? 10.432 1.821 0.424 1.00 90.88 82 GLY A CA 1
ATOM 650 C C . GLY A 1 82 ? 10.126 3.111 1.188 1.00 90.88 82 GLY A C 1
ATOM 651 O O . GLY A 1 82 ? 9.112 3.777 0.976 1.00 90.88 82 GLY A O 1
ATOM 652 N N . SER A 1 83 ? 10.998 3.459 2.135 1.00 89.75 83 SER A N 1
ATOM 653 C CA . SER A 1 83 ? 10.808 4.644 2.993 1.00 89.75 83 SER A CA 1
ATOM 654 C C . SER A 1 83 ? 11.195 5.952 2.298 1.00 89.75 83 SER A C 1
ATOM 656 O O . SER A 1 83 ? 10.867 7.030 2.782 1.00 89.75 83 SER A O 1
ATOM 658 N N . GLU A 1 84 ? 11.895 5.849 1.174 1.00 88.56 84 GLU A N 1
ATOM 659 C CA . GLU A 1 84 ? 12.365 6.940 0.330 1.00 88.56 84 GLU A CA 1
ATOM 660 C C . GLU A 1 84 ? 11.257 7.571 -0.523 1.00 88.56 84 GLU A C 1
ATOM 662 O O . GLU A 1 84 ? 11.382 8.724 -0.923 1.00 88.56 84 GLU A O 1
ATOM 667 N N . ASN A 1 85 ? 10.155 6.850 -0.752 1.00 82.50 85 ASN A N 1
ATOM 668 C CA . ASN A 1 85 ? 9.072 7.269 -1.648 1.00 82.50 85 ASN A CA 1
ATOM 669 C C . ASN A 1 85 ? 7.980 8.111 -0.959 1.00 82.50 85 ASN A C 1
ATOM 671 O O . ASN A 1 85 ? 6.986 8.472 -1.585 1.00 82.50 85 ASN A O 1
ATOM 675 N N . GLY A 1 86 ? 8.173 8.453 0.319 1.00 87.75 86 GLY A N 1
ATOM 676 C CA . GLY A 1 86 ? 7.252 9.278 1.100 1.00 87.75 86 GLY A CA 1
ATOM 677 C C . GLY A 1 86 ? 6.096 8.500 1.736 1.00 87.75 86 GLY A C 1
ATOM 678 O O . GLY A 1 86 ? 5.778 7.371 1.366 1.00 87.75 86 GLY A O 1
ATOM 679 N N . GLU A 1 87 ? 5.460 9.114 2.735 1.00 88.81 87 GLU A N 1
ATOM 680 C CA . GLU A 1 87 ? 4.388 8.480 3.516 1.00 88.81 87 GLU A CA 1
ATOM 681 C C . GLU A 1 87 ? 3.117 8.242 2.689 1.00 88.81 87 GLU A C 1
ATOM 683 O O . GLU A 1 87 ? 2.490 7.197 2.820 1.00 88.81 87 GLU A O 1
ATOM 688 N N . GLU A 1 88 ? 2.790 9.142 1.760 1.00 86.88 88 GLU A N 1
ATOM 689 C CA . GLU A 1 88 ? 1.625 9.016 0.871 1.00 86.88 88 GLU A CA 1
ATOM 690 C C . GLU A 1 88 ? 1.714 7.788 -0.050 1.00 86.88 88 GLU A C 1
ATOM 692 O O . GLU A 1 88 ? 0.718 7.094 -0.279 1.00 86.88 88 GLU A O 1
ATOM 697 N N . ALA A 1 89 ? 2.917 7.466 -0.538 1.00 87.75 89 ALA A N 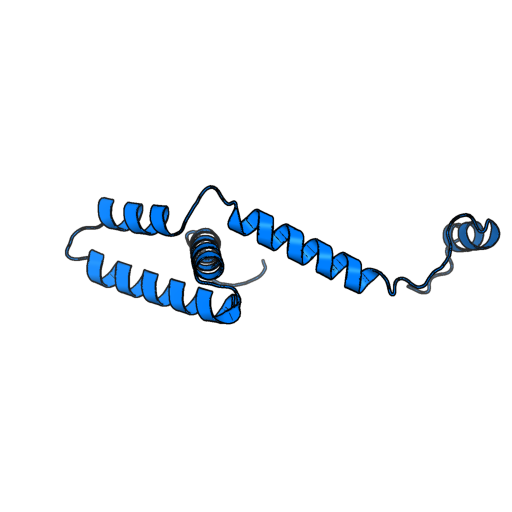1
ATOM 698 C CA . ALA A 1 89 ? 3.148 6.265 -1.334 1.00 87.75 89 ALA A CA 1
ATOM 699 C C . ALA A 1 89 ? 2.984 4.997 -0.482 1.00 87.75 89 ALA A C 1
ATOM 701 O O . ALA A 1 89 ? 2.420 4.004 -0.944 1.00 87.75 89 ALA A O 1
ATOM 702 N N . ILE A 1 90 ? 3.425 5.038 0.780 1.00 91.12 90 ILE A N 1
ATOM 703 C CA . ILE A 1 90 ? 3.266 3.934 1.736 1.00 91.12 90 ILE A CA 1
ATOM 704 C C . ILE A 1 90 ? 1.785 3.736 2.087 1.00 91.12 90 ILE A C 1
ATOM 706 O O . ILE A 1 90 ? 1.309 2.602 2.072 1.00 91.12 90 ILE A O 1
ATOM 710 N N . GLU A 1 91 ? 1.033 4.810 2.346 1.00 90.81 91 GLU A N 1
ATOM 711 C CA . GLU A 1 91 ? -0.419 4.766 2.574 1.00 90.81 91 GLU A CA 1
ATOM 712 C C . GLU A 1 91 ? -1.159 4.181 1.360 1.00 90.81 91 GLU A C 1
ATOM 714 O O . GLU A 1 91 ? -2.029 3.313 1.501 1.00 90.81 91 GLU A O 1
ATOM 719 N N . SER A 1 92 ? -0.783 4.606 0.153 1.00 89.00 92 SER A N 1
ATOM 720 C CA . SER A 1 92 ? -1.339 4.072 -1.095 1.00 89.00 92 SER A CA 1
ATOM 721 C C . SER A 1 92 ? -1.016 2.582 -1.253 1.00 89.00 92 SER A C 1
ATOM 723 O O . SER A 1 92 ? -1.900 1.781 -1.561 1.00 89.00 92 SER A O 1
ATOM 725 N N . GLY A 1 93 ? 0.219 2.177 -0.944 1.00 90.44 93 GLY A N 1
ATOM 726 C CA . GLY A 1 93 ? 0.640 0.776 -0.925 1.00 90.44 93 GLY A CA 1
ATOM 727 C C . GLY A 1 93 ? -0.126 -0.068 0.096 1.00 90.44 93 GLY A C 1
ATOM 728 O O . GLY A 1 93 ? -0.568 -1.169 -0.225 1.00 90.44 93 GLY A O 1
ATOM 729 N N . ALA A 1 94 ? -0.358 0.451 1.302 1.00 92.62 94 ALA A N 1
ATOM 730 C CA . ALA A 1 94 ? -1.126 -0.238 2.339 1.00 92.62 94 ALA A CA 1
ATOM 731 C C . ALA A 1 94 ? -2.591 -0.429 1.921 1.00 92.62 94 ALA A C 1
ATOM 733 O O . ALA A 1 94 ? -3.149 -1.518 2.070 1.00 92.62 94 ALA A O 1
ATOM 734 N N . SER A 1 95 ? -3.183 0.599 1.310 1.00 90.88 95 SER A N 1
ATOM 735 C CA . SER A 1 95 ? -4.538 0.543 0.745 1.00 90.88 95 SER A CA 1
ATOM 736 C C . SER A 1 95 ? -4.642 -0.488 -0.378 1.00 90.88 95 SER A C 1
ATOM 738 O O . SER A 1 95 ? -5.608 -1.250 -0.450 1.00 90.88 95 SER A O 1
ATOM 740 N N . PHE A 1 96 ? -3.617 -0.556 -1.230 1.00 89.69 96 PHE A N 1
ATOM 741 C CA . PHE A 1 96 ? -3.526 -1.545 -2.294 1.00 89.69 96 PHE A CA 1
ATOM 742 C C . PHE A 1 96 ? -3.421 -2.973 -1.750 1.00 89.69 96 PHE A C 1
ATOM 744 O O . PHE A 1 96 ? -4.161 -3.844 -2.206 1.00 89.69 96 PHE A O 1
ATOM 751 N N . LEU A 1 97 ? -2.564 -3.222 -0.753 1.00 90.75 97 LEU A N 1
ATOM 752 C CA . LEU A 1 97 ? -2.447 -4.541 -0.120 1.00 90.75 97 LEU A CA 1
ATOM 753 C C . LEU A 1 97 ? -3.757 -4.968 0.543 1.00 90.75 97 LEU A C 1
ATOM 755 O O . LEU A 1 97 ? -4.189 -6.103 0.355 1.00 90.75 97 LEU A O 1
ATOM 759 N N . PHE A 1 98 ? -4.423 -4.054 1.255 1.00 90.56 98 PHE A N 1
ATOM 760 C CA . PHE A 1 98 ? -5.733 -4.319 1.845 1.00 90.56 98 PHE A CA 1
ATOM 761 C C . PHE A 1 98 ? -6.737 -4.753 0.770 1.00 90.56 98 PHE A C 1
ATOM 763 O O . PHE A 1 98 ? -7.350 -5.812 0.876 1.00 90.56 98 PHE A O 1
ATOM 770 N N . LYS A 1 99 ? -6.845 -3.985 -0.322 1.00 88.00 99 LYS A N 1
ATOM 771 C CA . LYS A 1 99 ? -7.732 -4.304 -1.450 1.00 88.00 99 LYS A CA 1
ATOM 772 C C . LYS A 1 99 ? -7.337 -5.594 -2.183 1.00 88.00 99 LYS A C 1
ATOM 774 O O . LYS A 1 99 ? -8.192 -6.263 -2.751 1.00 88.00 99 LYS A O 1
ATOM 779 N N . MET A 1 100 ? -6.061 -5.955 -2.206 1.00 86.56 100 MET A N 1
ATOM 780 C CA . MET A 1 100 ? -5.612 -7.195 -2.837 1.00 86.56 100 MET A CA 1
ATOM 781 C C . MET A 1 100 ? -5.976 -8.426 -1.995 1.00 86.56 100 MET A C 1
ATOM 783 O O . MET A 1 100 ? -6.322 -9.467 -2.556 1.00 86.56 100 MET A O 1
ATOM 787 N N . LEU A 1 101 ? -5.873 -8.311 -0.670 1.00 87.75 101 LEU A N 1
ATOM 788 C CA . LEU A 1 101 ? -5.914 -9.446 0.251 1.00 87.75 101 LEU A CA 1
ATOM 789 C C . LEU A 1 101 ? -7.260 -9.627 0.960 1.00 87.75 101 LEU A C 1
ATOM 791 O O . LEU A 1 101 ? -7.519 -10.723 1.439 1.00 87.75 101 LEU A O 1
ATOM 795 N N . TYR A 1 102 ? -8.147 -8.623 0.997 1.00 84.38 102 TYR A N 1
ATOM 796 C CA . TYR A 1 102 ? -9.388 -8.708 1.790 1.00 84.38 102 TYR A CA 1
ATOM 797 C C . TYR A 1 102 ? -10.307 -9.891 1.435 1.00 84.38 102 TYR A C 1
ATOM 799 O O . TYR A 1 102 ? -11.130 -10.282 2.255 1.00 84.38 102 TYR A O 1
ATOM 807 N N . ALA A 1 103 ? -10.205 -10.431 0.217 1.00 82.50 103 ALA A N 1
ATOM 808 C CA . ALA A 1 103 ? -11.019 -11.548 -0.264 1.00 82.50 103 ALA A CA 1
ATOM 809 C C . ALA A 1 103 ? -10.202 -12.820 -0.551 1.00 82.50 103 ALA A C 1
ATOM 811 O O . ALA A 1 103 ? -10.717 -13.737 -1.189 1.00 82.50 103 ALA A O 1
ATOM 812 N N . LYS A 1 104 ? -8.921 -12.864 -0.159 1.00 84.25 104 LYS A N 1
ATOM 813 C CA . LYS A 1 104 ? -8.010 -13.967 -0.485 1.00 84.25 104 LYS A CA 1
ATOM 814 C C . LYS A 1 104 ? -7.383 -14.557 0.770 1.00 84.25 104 LYS A C 1
ATOM 816 O O . LYS A 1 104 ? -6.711 -13.854 1.514 1.00 84.25 104 LYS A O 1
ATOM 821 N N . ASP A 1 105 ? -7.504 -15.873 0.913 1.00 80.31 105 ASP A N 1
ATOM 822 C CA . ASP A 1 105 ? -6.919 -16.617 2.037 1.00 80.31 105 ASP A CA 1
ATOM 823 C C . ASP A 1 105 ? -5.449 -17.018 1.801 1.00 80.31 105 ASP A C 1
ATOM 825 O O . ASP A 1 105 ? -4.754 -17.419 2.734 1.00 80.31 105 ASP A O 1
ATOM 829 N N . CYS A 1 106 ? -4.945 -16.930 0.562 1.00 80.25 106 CYS A N 1
ATOM 830 C CA . CYS A 1 106 ? -3.564 -17.285 0.221 1.00 80.25 106 CYS A CA 1
ATOM 831 C C . CYS A 1 106 ? -2.961 -16.406 -0.888 1.00 80.25 106 CYS A C 1
ATOM 833 O O . CYS A 1 106 ? -3.666 -15.761 -1.668 1.00 80.25 106 CYS A O 1
ATOM 835 N N . ILE A 1 107 ? -1.624 -16.377 -0.941 1.00 84.62 107 ILE A N 1
ATOM 836 C CA . ILE A 1 107 ? -0.836 -15.588 -1.897 1.00 84.62 107 ILE A CA 1
ATOM 837 C C . ILE A 1 107 ? -0.319 -16.518 -3.001 1.00 84.62 107 ILE A C 1
ATOM 839 O O . ILE A 1 107 ? 0.414 -17.463 -2.721 1.00 84.62 107 ILE A O 1
ATOM 843 N N . GLY A 1 108 ? -0.653 -16.230 -4.260 1.00 79.69 108 GLY A N 1
ATOM 844 C CA . GLY A 1 108 ? -0.206 -17.015 -5.412 1.00 79.69 108 GLY A CA 1
ATOM 845 C C . GLY A 1 108 ? -0.775 -16.504 -6.735 1.00 79.69 108 GLY A C 1
ATOM 846 O O . GLY A 1 108 ? -1.652 -15.638 -6.749 1.00 79.69 108 GLY A O 1
ATOM 847 N N . ARG A 1 109 ? -0.243 -17.019 -7.850 1.00 68.94 109 ARG A N 1
ATOM 848 C CA . ARG A 1 109 ? -0.904 -16.934 -9.160 1.00 68.94 109 ARG A CA 1
ATOM 849 C C . ARG A 1 109 ? -1.699 -18.222 -9.340 1.00 68.94 109 ARG A C 1
ATOM 851 O O . ARG A 1 109 ? -1.107 -19.288 -9.178 1.00 68.94 109 ARG A O 1
ATOM 858 N N . ASP A 1 110 ? -2.987 -18.089 -9.634 1.00 57.56 110 ASP A N 1
ATOM 859 C CA . ASP A 1 110 ? -3.814 -19.200 -10.117 1.00 57.56 110 ASP A CA 1
ATOM 860 C C . ASP A 1 110 ? -3.311 -19.698 -11.482 1.00 57.56 110 ASP A C 1
ATOM 862 O O . ASP A 1 110 ? -2.851 -18.848 -12.289 1.00 57.56 110 ASP A O 1
#

Nearest PDB structures (foldseek):
  6yxq-assembly1_A  TM=7.389E-01  e=9.636E-07  Homo sapiens

Radius of gyration: 22.45 Å; Cα contacts (8 Å, |Δi|>4): 48; chains: 1; bounding box: 35×28×70 Å

Sequence (110 aa):
MALPRLTGALRSFSNVTKQEDYSEESADITDKRSTLQEQLCNSDLTWKKIVTFVDENTSKEQQQSVHGDLRTLFHAAKQIVGSENGEEAIESGASFLFKMLYAKDCIGRD

pLDDT: mean 79.4, std 12.22, range [52.12, 95.0]

Foldseek 3Di:
DDDDDPVVVVCVVVCPDPVPDVPVVVVVVVVVVVVVLVVLLVDPQWLVNVLVVCVVPDDPVCNVVVVVVLVVLLVVLCVVQDVVVDPSSSRSSSRVSCVVPVPPPDDDDD

Organism: NCBI:txid129467

Mea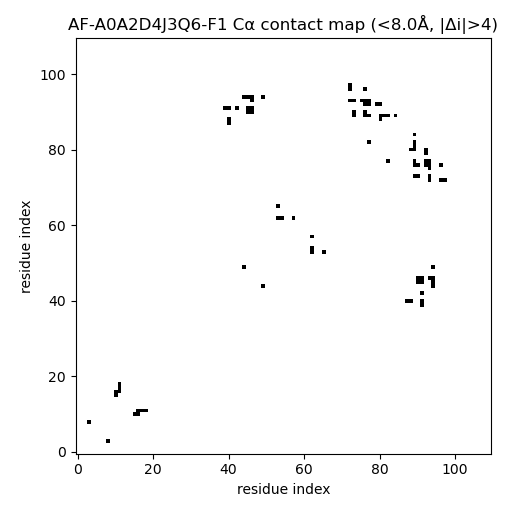n predicted aligned error: 11.75 Å

Solvent-accessible surface area (backbone atoms only — not comparable to full-atom values): 6601 Å² total; per-residue (Å²): 142,87,74,94,43,73,70,55,54,57,39,64,73,63,67,81,54,75,85,65,70,73,75,55,52,63,55,54,51,48,54,54,52,51,56,51,51,55,54,52,65,66,46,94,70,44,39,66,58,54,53,51,51,47,66,74,73,45,54,83,84,49,41,62,58,52,51,52,52,52,50,52,45,39,50,52,16,32,68,73,60,36,79,86,62,41,70,67,49,21,37,37,39,25,31,47,51,48,69,67,43,77,88,46,96,74,89,79,83,133